Protein AF-A0A955SZJ5-F1 (afdb_monomer_lite)

pLDDT: mean 84.99, std 14.25, range [47.12, 98.56]

Foldse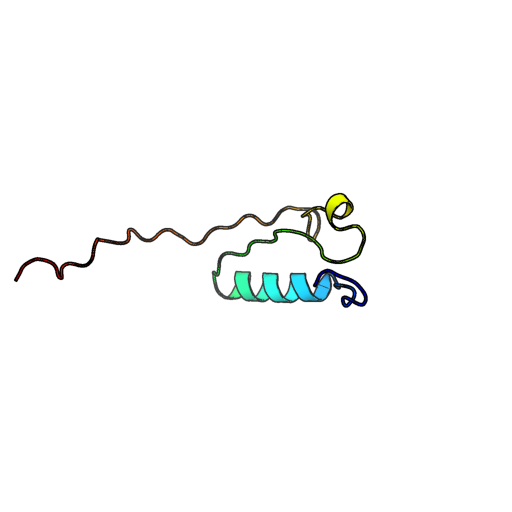ek 3Di:
DEDPPPDADDLVVLVVVVVVCVVVVHQDAFAWGYDDPTVVRGADRPRHGRHGDPPPDPPPPPPPPDD

Secondary structure (DSSP, 8-state):
--STTPPPPPHHHHHHHHHHHHHTT---B-----STTHHHHTT-BTTB--B-----------S-S--

Radius of gyration: 17.56 Å; chains: 1; bounding box: 34×49×35 Å

Structure (mmCIF, N/CA/C/O backbone):
data_AF-A0A955SZJ5-F1
#
_entry.id   AF-A0A955SZJ5-F1
#
loop_
_atom_site.group_PDB
_atom_site.id
_atom_site.type_symbol
_atom_site.label_atom_id
_atom_site.label_alt_id
_atom_site.label_comp_id
_atom_site.label_asym_id
_atom_site.label_entity_id
_atom_site.label_seq_id
_atom_site.pdbx_PDB_ins_code
_atom_site.Cartn_x
_atom_site.Cartn_y
_atom_site.Cartn_z
_atom_site.occupancy
_atom_site.B_iso_or_equiv
_atom_site.auth_seq_id
_atom_site.auth_comp_id
_atom_site.auth_asym_id
_atom_site.auth_atom_id
_atom_site.pdbx_PDB_model_num
ATOM 1 N N . GLU A 1 1 ? 10.507 1.509 -5.204 1.00 73.50 1 GLU A N 1
ATOM 2 C CA . GLU A 1 1 ? 11.499 2.379 -5.883 1.00 73.50 1 GLU A CA 1
ATOM 3 C C . GLU A 1 1 ? 11.335 2.316 -7.402 1.00 73.50 1 GLU A C 1
ATOM 5 O O . GLU A 1 1 ? 10.784 1.344 -7.921 1.00 73.50 1 GLU A O 1
ATOM 10 N N . SER A 1 2 ? 11.792 3.343 -8.122 1.00 71.88 2 SER A N 1
ATOM 11 C CA . SER A 1 2 ? 11.800 3.365 -9.591 1.00 71.88 2 SER A CA 1
ATOM 12 C C . SER A 1 2 ? 13.112 3.928 -10.125 1.00 71.88 2 SER A C 1
ATOM 14 O O . SER A 1 2 ? 13.653 4.842 -9.517 1.00 71.88 2 SER A O 1
ATOM 16 N N . GLY A 1 3 ? 13.573 3.432 -11.275 1.00 80.06 3 GLY A N 1
ATOM 17 C CA . GLY A 1 3 ? 14.807 3.881 -11.928 1.00 80.06 3 GLY A CA 1
ATOM 18 C C . GLY A 1 3 ? 15.812 2.744 -12.152 1.00 80.06 3 GLY A C 1
ATOM 19 O O . GLY A 1 3 ? 15.547 1.602 -11.758 1.00 80.06 3 GLY A O 1
ATOM 20 N N . PRO A 1 4 ? 16.949 3.024 -12.814 1.00 82.12 4 PRO A N 1
ATOM 21 C CA . PRO A 1 4 ? 18.038 2.062 -12.961 1.00 82.12 4 PRO A CA 1
ATOM 22 C C . PRO A 1 4 ? 18.507 1.564 -11.591 1.00 82.12 4 PRO A C 1
ATOM 24 O O . PRO A 1 4 ? 18.679 2.361 -10.676 1.00 82.12 4 PRO A O 1
ATOM 27 N N . LYS A 1 5 ? 18.718 0.248 -11.458 1.00 83.88 5 LYS A N 1
ATOM 28 C CA . LYS A 1 5 ? 19.161 -0.412 -10.212 1.00 83.88 5 LYS A CA 1
ATOM 29 C C . LYS A 1 5 ? 18.193 -0.295 -9.019 1.00 83.88 5 LYS A C 1
ATOM 31 O O . LYS A 1 5 ? 18.589 -0.617 -7.904 1.00 83.88 5 LYS A O 1
ATOM 36 N N . ALA A 1 6 ? 16.941 0.125 -9.231 1.00 86.44 6 ALA A N 1
ATOM 37 C CA . ALA A 1 6 ? 15.924 0.092 -8.179 1.00 86.44 6 ALA A CA 1
ATOM 38 C C . ALA A 1 6 ? 15.759 -1.335 -7.638 1.00 86.44 6 ALA A C 1
ATOM 40 O O . ALA A 1 6 ? 15.721 -2.293 -8.419 1.00 86.44 6 ALA A O 1
ATOM 41 N N . ARG A 1 7 ? 15.631 -1.472 -6.315 1.00 88.50 7 ARG A N 1
ATOM 42 C CA . ARG A 1 7 ? 15.467 -2.789 -5.697 1.00 88.50 7 ARG A CA 1
ATOM 43 C C . ARG A 1 7 ? 14.163 -3.443 -6.173 1.00 88.50 7 ARG A C 1
ATOM 45 O O . ARG A 1 7 ? 13.142 -2.747 -6.271 1.00 88.50 7 ARG A O 1
ATOM 52 N N . PRO A 1 8 ? 14.164 -4.758 -6.468 1.00 86.44 8 PRO A N 1
ATOM 53 C CA . PRO A 1 8 ? 12.929 -5.493 -6.699 1.00 86.44 8 PRO A CA 1
ATOM 54 C C . PRO A 1 8 ? 12.025 -5.357 -5.477 1.00 86.44 8 PRO A C 1
ATOM 56 O O . PRO A 1 8 ? 12.462 -5.574 -4.349 1.00 86.44 8 PRO A O 1
ATOM 59 N N . VAL A 1 9 ? 10.776 -4.966 -5.703 1.00 88.19 9 VAL A N 1
ATOM 60 C CA . VAL A 1 9 ? 9.771 -4.926 -4.643 1.00 88.19 9 VAL A CA 1
ATOM 61 C C . VAL A 1 9 ? 9.221 -6.334 -4.435 1.00 88.19 9 VAL A C 1
ATOM 63 O O . VAL A 1 9 ? 8.912 -7.018 -5.411 1.00 88.19 9 VAL A O 1
ATOM 66 N N . GLN A 1 10 ? 9.115 -6.764 -3.180 1.00 90.62 10 GLN A N 1
ATOM 67 C CA . GLN A 1 10 ? 8.481 -8.028 -2.812 1.00 90.62 10 GLN A CA 1
ATOM 68 C C . GLN A 1 10 ? 7.064 -7.760 -2.304 1.00 90.62 10 GLN A C 1
ATOM 70 O O . GLN A 1 10 ? 6.825 -6.747 -1.648 1.00 90.62 10 GLN A O 1
ATOM 75 N N . ALA A 1 11 ? 6.126 -8.652 -2.628 1.00 93.00 11 ALA A N 1
ATOM 76 C CA . ALA A 1 11 ? 4.734 -8.506 -2.210 1.00 93.00 11 ALA A CA 1
ATOM 77 C C . ALA A 1 11 ? 4.584 -8.570 -0.686 1.00 93.00 11 ALA A C 1
ATOM 79 O O . ALA A 1 11 ? 3.909 -7.714 -0.123 1.00 93.00 11 ALA A O 1
ATOM 80 N N . SER A 1 12 ? 5.305 -9.491 -0.039 1.00 96.25 12 SER A N 1
ATOM 81 C CA . SER A 1 12 ? 5.301 -9.678 1.416 1.00 96.25 12 SER A CA 1
ATOM 82 C C . SER A 1 12 ? 5.596 -8.391 2.181 1.00 96.25 12 SER A C 1
ATOM 84 O O . SER A 1 12 ? 4.928 -8.098 3.159 1.00 96.25 12 SER A O 1
ATOM 86 N N . TRP A 1 13 ? 6.524 -7.560 1.698 1.00 94.75 13 TRP A N 1
ATOM 87 C CA . TRP A 1 13 ? 6.844 -6.284 2.348 1.00 94.75 13 TRP A CA 1
ATOM 88 C C . TRP A 1 13 ? 5.664 -5.311 2.354 1.00 94.75 13 TRP A C 1
ATOM 90 O O . TRP A 1 13 ? 5.492 -4.544 3.292 1.00 94.75 13 TRP A O 1
ATOM 100 N N . ILE A 1 14 ? 4.867 -5.301 1.284 1.00 96.12 14 ILE A N 1
ATOM 101 C CA . ILE A 1 14 ? 3.695 -4.427 1.183 1.00 96.12 14 ILE A CA 1
ATOM 102 C C . ILE A 1 14 ? 2.539 -5.019 1.995 1.00 96.12 14 ILE A C 1
ATOM 104 O O . ILE A 1 14 ? 1.791 -4.267 2.613 1.00 96.12 14 ILE A O 1
ATOM 108 N N . GLU A 1 15 ? 2.402 -6.346 2.003 1.00 97.69 15 GLU A N 1
ATOM 109 C CA . GLU A 1 15 ? 1.404 -7.060 2.806 1.00 97.69 15 GLU A CA 1
ATOM 110 C C . GLU A 1 15 ? 1.647 -6.862 4.307 1.00 97.69 15 GLU A C 1
ATOM 112 O O . GLU A 1 15 ? 0.708 -6.517 5.010 1.00 97.69 15 GLU A O 1
ATOM 117 N N . GLU A 1 16 ? 2.894 -6.929 4.781 1.00 98.25 16 GLU A N 1
ATOM 118 C CA . GLU A 1 16 ? 3.234 -6.623 6.179 1.00 98.25 16 GLU A CA 1
ATOM 119 C C . GLU A 1 16 ? 2.882 -5.179 6.567 1.00 98.25 16 GLU A C 1
ATOM 121 O O . GLU A 1 16 ? 2.352 -4.943 7.650 1.00 98.25 16 GLU A O 1
ATOM 126 N N . ILE A 1 17 ? 3.142 -4.199 5.691 1.00 97.38 17 ILE A N 1
ATOM 127 C CA . ILE A 1 17 ? 2.765 -2.796 5.944 1.00 97.38 17 ILE A CA 1
ATOM 128 C C . ILE A 1 17 ? 1.243 -2.650 5.989 1.00 97.38 17 ILE A C 1
ATOM 130 O O . ILE A 1 17 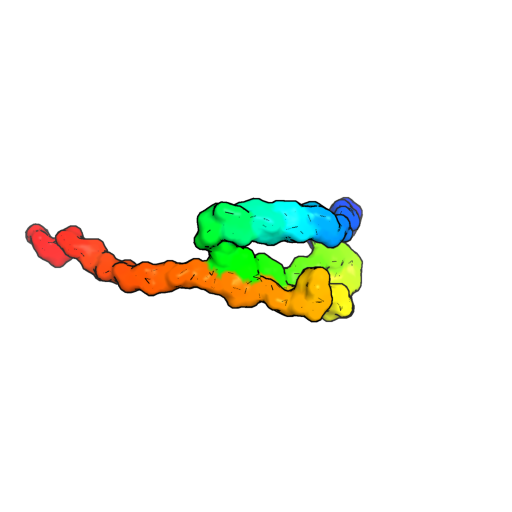? 0.715 -1.957 6.856 1.00 97.38 17 ILE A O 1
ATOM 134 N N . ARG A 1 18 ? 0.532 -3.294 5.057 1.00 98.00 18 ARG A N 1
ATOM 135 C CA . ARG A 1 18 ? -0.932 -3.312 5.041 1.00 98.00 18 ARG A CA 1
ATOM 136 C C . ARG A 1 18 ? -1.474 -3.878 6.349 1.00 98.00 18 ARG A C 1
ATOM 138 O O . ARG A 1 18 ? -2.370 -3.276 6.928 1.00 98.00 18 ARG A O 1
ATOM 145 N N . ASP A 1 19 ? -0.943 -5.010 6.794 1.00 98.25 19 ASP A N 1
ATOM 146 C CA . ASP A 1 19 ? -1.421 -5.691 7.994 1.00 98.25 19 ASP A CA 1
ATOM 147 C C . ASP A 1 19 ? -1.206 -4.812 9.234 1.00 98.25 19 ASP A C 1
ATOM 149 O O . ASP A 1 19 ? -2.137 -4.627 10.012 1.00 98.25 19 ASP A O 1
ATOM 153 N N . GLN A 1 20 ? -0.060 -4.127 9.334 1.00 98.56 20 GLN A N 1
ATOM 154 C CA . GLN A 1 20 ? 0.181 -3.127 10.384 1.00 98.56 20 GLN A CA 1
ATOM 155 C C . GLN A 1 20 ? -0.801 -1.946 10.334 1.00 98.56 2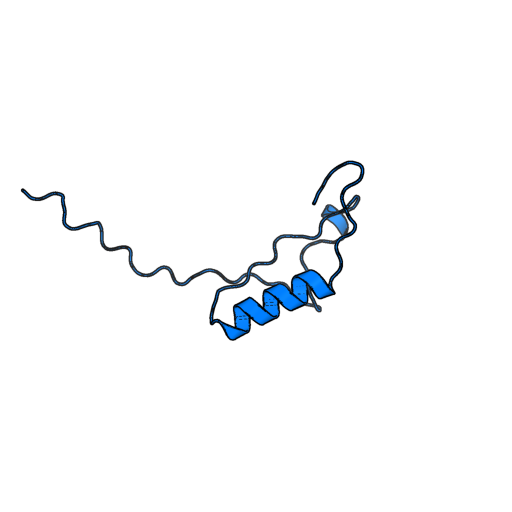0 GLN A C 1
ATOM 157 O O . GLN A 1 20 ? -1.232 -1.465 11.379 1.00 98.56 20 GLN A O 1
ATOM 162 N N . CYS A 1 21 ? -1.166 -1.459 9.142 1.00 97.81 21 CYS A N 1
ATOM 163 C CA . CYS A 1 21 ? -2.172 -0.404 9.007 1.00 97.81 21 CYS A CA 1
ATOM 164 C C . CYS A 1 21 ? -3.553 -0.877 9.481 1.00 97.81 21 CYS A C 1
ATOM 166 O O . CYS A 1 21 ? -4.204 -0.170 10.248 1.00 97.81 21 CYS A O 1
ATOM 168 N N . ILE A 1 22 ? -3.968 -2.081 9.073 1.00 96.25 22 ILE A N 1
ATOM 169 C CA . ILE A 1 22 ? -5.248 -2.680 9.471 1.00 96.25 22 ILE A CA 1
ATOM 170 C C . ILE A 1 22 ? -5.305 -2.871 10.991 1.00 96.25 22 ILE A C 1
ATOM 172 O O . ILE A 1 22 ? -6.300 -2.503 11.612 1.00 96.25 22 ILE A O 1
ATOM 176 N N . GLU A 1 23 ? -4.239 -3.397 11.600 1.00 98.19 23 GLU A N 1
ATOM 177 C CA . GLU A 1 23 ? -4.148 -3.593 13.053 1.00 98.19 23 GLU A CA 1
ATOM 178 C C . GLU A 1 23 ? -4.271 -2.284 13.849 1.00 98.19 23 GLU A C 1
ATOM 180 O O . GLU A 1 23 ? -4.733 -2.299 14.989 1.00 98.19 23 GLU A O 1
ATOM 185 N N . GLN A 1 24 ? -3.884 -1.152 13.256 1.00 97.62 24 GLN A N 1
ATOM 186 C CA . GLN A 1 24 ? -3.882 0.164 13.903 1.00 97.62 24 GLN A CA 1
ATOM 187 C C . GLN A 1 24 ? -5.082 1.050 13.524 1.00 97.62 24 GLN A C 1
ATOM 189 O O . GLN A 1 24 ? -5.099 2.219 13.904 1.00 97.62 24 GLN A O 1
ATOM 194 N N . ASP A 1 25 ? -6.068 0.532 12.782 1.00 95.12 25 ASP A N 1
ATOM 195 C CA . ASP A 1 25 ? -7.181 1.320 12.210 1.00 95.12 25 ASP A CA 1
ATOM 196 C C . ASP A 1 25 ? -6.697 2.520 11.362 1.00 95.12 25 ASP A C 1
ATOM 198 O O . ASP A 1 25 ? -7.285 3.604 11.352 1.00 95.12 25 ASP A O 1
ATOM 202 N N . VAL A 1 26 ? -5.585 2.343 10.640 1.00 96.12 26 VAL A N 1
ATOM 203 C CA . VAL A 1 26 ? -5.012 3.346 9.734 1.00 96.12 26 VAL A CA 1
ATOM 204 C C . VAL A 1 26 ? -5.399 3.016 8.296 1.00 96.12 26 VAL A C 1
ATOM 206 O O . VAL A 1 26 ? -5.164 1.910 7.819 1.00 96.12 26 VAL A O 1
ATOM 209 N N . ALA A 1 27 ? -5.926 4.008 7.573 1.00 96.88 27 ALA A N 1
ATOM 210 C CA . ALA A 1 27 ? -6.285 3.857 6.165 1.00 96.88 27 ALA A CA 1
ATOM 211 C C . ALA A 1 27 ? -5.073 3.449 5.306 1.00 96.88 27 ALA A C 1
ATOM 213 O O . ALA A 1 27 ? -4.056 4.150 5.274 1.00 96.88 27 ALA A O 1
ATOM 214 N N . PHE A 1 28 ? -5.206 2.352 4.560 1.00 97.62 28 PHE A N 1
ATOM 215 C CA . PHE A 1 28 ? -4.168 1.836 3.671 1.00 97.62 28 PHE A CA 1
ATOM 216 C C . PHE A 1 28 ? -4.472 2.089 2.183 1.00 97.62 28 PHE A C 1
ATOM 218 O O . PHE A 1 28 ? -5.482 1.650 1.625 1.00 97.62 28 PHE A O 1
ATOM 225 N N . PHE A 1 29 ? -3.533 2.740 1.492 1.00 97.50 29 PHE A N 1
ATOM 226 C CA . PHE A 1 29 ? -3.624 3.023 0.059 1.00 97.50 29 PHE A CA 1
ATOM 227 C C . PHE A 1 29 ? -2.454 2.407 -0.712 1.00 97.50 29 PHE A C 1
ATOM 229 O O . PHE A 1 29 ? -1.293 2.770 -0.505 1.00 97.50 29 PHE A O 1
ATOM 236 N N . PHE A 1 30 ? -2.754 1.543 -1.687 1.00 96.31 30 PHE A N 1
ATOM 237 C CA . PHE A 1 30 ? -1.750 0.987 -2.592 1.00 96.31 30 PHE A CA 1
ATOM 238 C C . PHE A 1 30 ? -1.882 1.580 -3.996 1.00 96.31 30 PHE A C 1
ATOM 240 O O . PHE A 1 30 ? -2.784 1.259 -4.779 1.00 96.31 30 PHE A O 1
ATOM 247 N N . LYS A 1 31 ? -0.934 2.465 -4.325 1.00 91.12 31 LYS A N 1
ATOM 248 C CA . LYS A 1 31 ? -0.925 3.192 -5.597 1.00 91.12 31 LYS A CA 1
ATOM 249 C C . LYS A 1 31 ? -0.527 2.309 -6.773 1.00 91.12 31 LYS A C 1
ATOM 251 O O . LYS A 1 31 ? -1.233 2.276 -7.776 1.00 91.12 31 LYS A O 1
ATOM 256 N N . GLN A 1 32 ? 0.653 1.690 -6.690 1.00 91.12 32 GLN A N 1
ATOM 257 C CA . GLN A 1 32 ? 1.243 0.928 -7.791 1.00 91.12 32 GLN A CA 1
ATOM 258 C C . GLN A 1 32 ? 2.490 0.144 -7.372 1.00 91.12 32 GLN A C 1
ATOM 260 O O . GLN A 1 32 ? 3.194 0.511 -6.428 1.00 91.12 32 GLN A O 1
ATOM 265 N N . TRP A 1 33 ? 2.835 -0.848 -8.190 1.00 90.88 33 TRP A N 1
ATOM 266 C CA . TRP A 1 33 ? 4.108 -1.560 -8.123 1.00 90.88 33 TRP A CA 1
ATOM 267 C C . TRP A 1 33 ? 5.295 -0.740 -8.661 1.00 90.88 33 TRP A C 1
ATOM 269 O O . TRP A 1 33 ? 5.175 0.072 -9.584 1.00 90.88 33 TRP A O 1
ATOM 279 N N . GLY A 1 34 ? 6.476 -0.989 -8.088 1.00 86.12 34 GLY A N 1
ATOM 280 C CA . GLY A 1 34 ? 7.757 -0.476 -8.583 1.00 86.12 34 GLY A CA 1
ATOM 281 C C . GLY A 1 34 ? 8.315 -1.265 -9.777 1.00 86.12 34 GLY A C 1
ATOM 282 O O . GLY A 1 34 ? 7.630 -2.065 -10.410 1.00 86.12 34 GLY A O 1
ATOM 283 N N . GLY A 1 35 ? 9.598 -1.057 -10.080 1.00 81.38 35 GLY A N 1
ATOM 284 C CA . GLY A 1 35 ? 10.316 -1.827 -11.103 1.00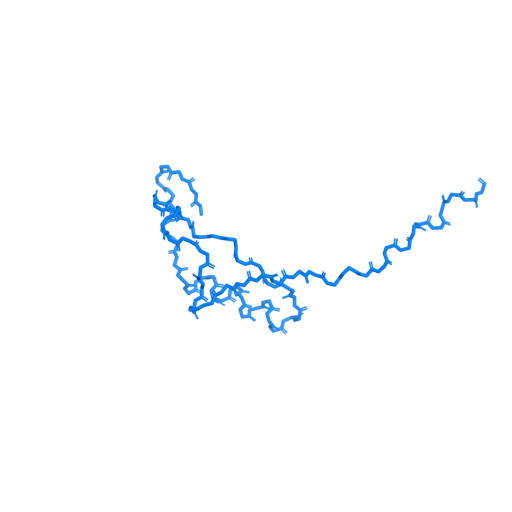 81.38 35 GLY A CA 1
ATOM 285 C C . GLY A 1 35 ? 10.141 -1.335 -12.549 1.00 81.38 35 GLY A C 1
ATOM 286 O O . GLY A 1 35 ? 9.563 -0.280 -12.823 1.00 81.38 35 GLY A O 1
ATOM 287 N N . LYS A 1 36 ? 10.711 -2.098 -13.495 1.00 71.75 36 LYS A N 1
ATOM 288 C CA . LYS A 1 36 ? 10.890 -1.688 -14.904 1.00 71.75 36 LYS A CA 1
ATOM 289 C C . LYS A 1 36 ? 9.567 -1.562 -15.673 1.00 71.75 36 LYS A C 1
ATOM 291 O O . LYS A 1 36 ? 9.410 -0.635 -16.459 1.00 71.75 36 LYS A O 1
ATOM 296 N N . ASN A 1 37 ? 8.596 -2.435 -15.389 1.00 73.88 37 ASN A N 1
ATOM 297 C CA . ASN A 1 37 ? 7.303 -2.507 -16.085 1.00 73.88 37 ASN A CA 1
ATOM 298 C C . ASN A 1 37 ? 6.120 -2.051 -15.209 1.00 73.88 37 ASN A C 1
ATOM 300 O O . ASN A 1 37 ? 5.040 -2.638 -15.249 1.00 73.88 37 ASN A O 1
ATOM 304 N N . LYS A 1 38 ? 6.310 -0.979 -14.433 1.00 69.00 38 LYS A N 1
ATOM 305 C CA . LYS A 1 38 ? 5.321 -0.422 -13.489 1.00 69.00 38 LYS A CA 1
ATOM 306 C C . LYS A 1 38 ? 3.911 -0.202 -14.066 1.00 69.00 38 LYS A C 1
ATOM 308 O O . LYS A 1 38 ? 2.930 -0.505 -13.401 1.00 69.00 38 LYS A O 1
ATOM 313 N N . LYS A 1 39 ? 3.792 0.226 -15.333 1.00 71.62 39 LYS A N 1
ATOM 314 C CA . LYS A 1 39 ? 2.484 0.398 -16.003 1.00 71.62 39 LYS A CA 1
ATOM 315 C C . LYS A 1 39 ? 1.716 -0.920 -16.184 1.00 71.62 39 LYS A C 1
ATOM 317 O O . LYS A 1 39 ? 0.495 -0.904 -16.158 1.00 71.62 39 LYS A O 1
ATOM 322 N N . LYS A 1 40 ? 2.421 -2.042 -16.375 1.00 75.69 40 LYS A N 1
ATOM 323 C CA . LYS A 1 40 ? 1.820 -3.369 -16.592 1.00 75.69 40 LYS A CA 1
ATOM 324 C C . LYS A 1 40 ? 1.489 -4.073 -15.277 1.00 75.69 40 LYS A C 1
ATOM 326 O O . LYS A 1 40 ? 0.506 -4.796 -15.212 1.00 75.69 40 LYS A O 1
ATOM 331 N N . ALA A 1 41 ? 2.310 -3.866 -14.249 1.00 80.88 41 ALA A N 1
ATOM 332 C CA . ALA A 1 41 ? 2.094 -4.464 -12.934 1.00 80.88 41 ALA A CA 1
ATOM 333 C C . ALA A 1 41 ? 0.849 -3.890 -12.229 1.00 80.88 41 ALA A C 1
ATOM 335 O O . ALA A 1 41 ? 0.209 -4.579 -11.440 1.00 80.88 41 ALA A O 1
ATOM 336 N N . GLY A 1 42 ? 0.470 -2.650 -12.553 1.00 90.50 42 GLY A N 1
ATOM 337 C CA . GLY A 1 42 ? -0.779 -2.055 -12.091 1.00 90.50 42 GLY A CA 1
ATOM 338 C C . GLY A 1 42 ? -0.780 -1.802 -10.584 1.00 90.50 42 GLY A C 1
ATOM 339 O O . GLY A 1 42 ? 0.242 -1.426 -10.004 1.00 90.50 42 GLY A O 1
ATOM 340 N N . ARG A 1 43 ? -1.951 -1.983 -9.969 1.00 94.69 43 ARG A N 1
ATOM 341 C CA . ARG A 1 43 ? -2.232 -1.581 -8.584 1.00 94.69 43 ARG A CA 1
ATOM 342 C C . ARG A 1 43 ? -2.920 -2.648 -7.727 1.00 94.69 43 ARG A C 1
ATOM 344 O O . ARG A 1 43 ? -3.469 -2.330 -6.678 1.00 94.69 43 ARG A O 1
ATOM 351 N N . MET A 1 44 ? -2.945 -3.893 -8.198 1.00 95.00 44 MET A N 1
ATOM 352 C CA . MET A 1 44 ? -3.529 -4.999 -7.439 1.00 95.00 44 MET A CA 1
ATOM 353 C C . MET A 1 44 ? -2.521 -5.527 -6.422 1.00 95.00 44 MET A C 1
ATOM 355 O O . MET A 1 44 ? -1.377 -5.799 -6.785 1.00 95.00 44 MET A O 1
ATOM 359 N N . LEU A 1 45 ? -2.964 -5.709 -5.183 1.00 95.38 45 LEU A N 1
ATOM 360 C CA . LEU A 1 45 ? -2.237 -6.366 -4.103 1.00 95.38 45 LEU A CA 1
ATOM 361 C C . LEU A 1 45 ? -3.158 -7.433 -3.503 1.00 95.38 45 LEU A C 1
ATOM 363 O O . LEU A 1 45 ? -4.298 -7.134 -3.142 1.00 95.38 45 LEU A O 1
ATOM 367 N N . SER A 1 46 ? -2.677 -8.677 -3.458 1.00 93.88 46 SER A N 1
ATOM 368 C CA . SER A 1 46 ? -3.440 -9.848 -2.993 1.00 93.88 46 SER A CA 1
ATOM 369 C C . SER A 1 46 ? -4.814 -9.988 -3.683 1.00 93.88 46 SER A C 1
ATOM 371 O O . SER A 1 46 ? -5.827 -10.267 -3.051 1.00 93.88 46 SER A O 1
ATOM 373 N N . GLY A 1 47 ? -4.866 -9.743 -4.999 1.00 94.31 47 GLY A N 1
ATOM 374 C CA . GLY A 1 47 ? -6.074 -9.928 -5.816 1.00 94.31 47 GLY A CA 1
ATOM 375 C C . GLY A 1 47 ? -7.099 -8.786 -5.786 1.00 94.31 47 GLY A C 1
ATOM 376 O O . GLY A 1 47 ? -8.125 -8.897 -6.449 1.00 94.31 47 GLY A O 1
ATOM 377 N N . ARG A 1 48 ? -6.836 -7.676 -5.081 1.00 95.62 48 ARG A N 1
ATOM 378 C CA . ARG A 1 48 ? -7.731 -6.502 -5.044 1.00 95.62 48 ARG A CA 1
ATOM 379 C C . ARG A 1 48 ? -6.978 -5.177 -5.103 1.00 95.62 48 ARG A C 1
ATOM 381 O O . ARG A 1 48 ? -5.756 -5.141 -4.963 1.00 95.62 48 ARG A O 1
ATOM 388 N N . THR A 1 49 ? -7.702 -4.078 -5.299 1.00 97.00 49 THR A N 1
ATOM 389 C CA . THR A 1 49 ? -7.158 -2.732 -5.079 1.00 97.00 49 THR A CA 1
ATOM 390 C C . THR A 1 49 ? -7.380 -2.297 -3.630 1.00 97.00 49 THR A C 1
ATOM 392 O O . THR A 1 49 ? -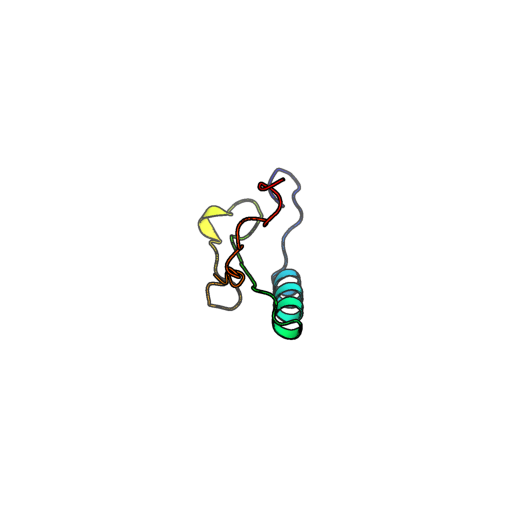8.322 -2.743 -2.961 1.00 97.00 49 THR A O 1
ATOM 395 N N . TRP A 1 50 ? -6.466 -1.456 -3.150 1.00 97.38 50 TRP A N 1
ATOM 396 C CA . TRP A 1 50 ? -6.494 -0.853 -1.820 1.00 97.38 50 TRP A CA 1
ATOM 397 C C . TRP A 1 50 ? -6.506 0.665 -2.000 1.00 97.38 50 TRP A C 1
ATOM 399 O O . TRP A 1 50 ? -5.542 1.240 -2.514 1.00 97.38 50 TRP A O 1
ATOM 409 N N . ASP A 1 51 ? -7.638 1.275 -1.661 1.00 97.00 51 ASP A N 1
ATOM 410 C CA . ASP A 1 51 ? -8.044 2.633 -2.046 1.00 97.00 51 ASP A CA 1
ATOM 411 C C . ASP A 1 51 ? -8.523 3.462 -0.842 1.00 97.00 51 ASP A C 1
ATOM 413 O O . ASP A 1 51 ? -9.268 4.428 -0.998 1.00 97.00 51 ASP A O 1
ATOM 417 N N . GLU A 1 52 ? -8.149 3.059 0.371 1.00 96.69 52 GLU A N 1
ATOM 418 C CA . GLU A 1 52 ? -8.667 3.680 1.585 1.00 96.69 52 GLU A CA 1
ATOM 419 C C . GLU A 1 52 ? -8.147 5.111 1.732 1.00 96.69 52 GLU A C 1
ATOM 421 O O . GLU A 1 52 ? -7.020 5.440 1.354 1.00 96.69 52 GLU A O 1
ATOM 426 N N . MET A 1 53 ? -8.990 5.965 2.305 1.00 94.69 53 MET A N 1
ATOM 427 C CA . MET A 1 53 ? -8.680 7.358 2.601 1.00 94.69 53 MET A CA 1
ATOM 428 C C . MET A 1 53 ? -8.918 7.598 4.092 1.00 94.69 53 MET A C 1
ATOM 430 O O . MET A 1 53 ? -9.863 7.029 4.647 1.00 94.69 53 MET A O 1
ATOM 434 N N . PRO A 1 54 ? -8.100 8.435 4.754 1.00 91.06 54 PRO A N 1
ATOM 435 C CA . PRO A 1 54 ? -8.355 8.795 6.139 1.00 91.06 54 PRO A CA 1
ATOM 436 C C . PRO A 1 54 ? -9.718 9.479 6.251 1.00 91.06 54 PRO A C 1
ATOM 438 O O . PRO A 1 54 ? -10.149 10.190 5.337 1.00 91.06 54 PRO A O 1
ATOM 441 N N . ARG A 1 55 ? -10.390 9.292 7.391 1.00 85.69 55 ARG A N 1
ATOM 442 C CA . ARG A 1 55 ? -11.609 10.043 7.693 1.00 85.69 55 ARG A CA 1
ATOM 443 C C . ARG A 1 55 ? -11.257 11.528 7.668 1.00 85.69 55 ARG A C 1
ATOM 445 O O . ARG A 1 55 ? -10.369 11.975 8.388 1.00 85.69 55 ARG A O 1
ATOM 452 N N . THR A 1 56 ? -11.932 12.294 6.819 1.00 79.06 56 THR A N 1
ATOM 453 C CA . THR A 1 56 ? -11.853 13.751 6.867 1.00 79.06 56 THR A CA 1
ATOM 454 C C . THR A 1 56 ? -12.629 14.194 8.098 1.00 79.06 56 THR A C 1
ATOM 456 O O . THR A 1 56 ? -13.829 14.449 8.023 1.00 79.06 56 THR A O 1
ATOM 459 N N . GLU A 1 57 ? -11.976 14.209 9.257 1.00 68.38 57 GLU A N 1
ATOM 460 C CA . GLU A 1 57 ? -12.515 14.909 10.416 1.00 68.38 57 GLU A CA 1
ATOM 461 C C . GLU A 1 57 ? -12.730 16.360 9.991 1.00 68.38 57 GLU A C 1
ATOM 463 O O . GLU A 1 57 ? -11.843 16.967 9.382 1.00 68.38 57 GLU A O 1
ATOM 468 N N . ASN A 1 58 ? -13.939 16.873 10.217 1.00 60.47 58 ASN A N 1
ATOM 469 C CA . ASN A 1 58 ? -14.324 18.228 9.856 1.00 60.47 58 ASN A CA 1
ATOM 470 C C . ASN A 1 58 ? -13.279 19.173 10.456 1.00 60.47 58 ASN A C 1
ATOM 472 O O . ASN A 1 58 ? -13.221 19.356 11.672 1.00 60.47 58 ASN A O 1
ATOM 476 N N . ARG A 1 59 ? -12.378 19.696 9.621 1.00 60.88 59 ARG A N 1
ATOM 477 C CA . ARG A 1 59 ? -11.308 20.581 10.068 1.00 60.88 59 ARG A CA 1
ATOM 478 C C . ARG A 1 59 ? -11.976 21.924 10.337 1.00 60.88 59 ARG A C 1
ATOM 480 O O . ARG A 1 59 ? -11.984 22.785 9.462 1.00 60.88 59 ARG A O 1
ATOM 487 N N . GLU A 1 60 ? -12.617 22.056 11.499 1.00 60.03 60 GLU A N 1
ATOM 488 C CA . GLU A 1 60 ? -13.203 23.318 11.946 1.00 60.03 60 GLU A CA 1
ATOM 489 C C . GLU A 1 60 ? -12.127 24.397 11.767 1.00 60.03 60 GLU A C 1
ATOM 491 O O . GLU A 1 60 ? -11.006 24.223 12.268 1.00 60.03 60 GLU A O 1
ATOM 496 N N . PRO 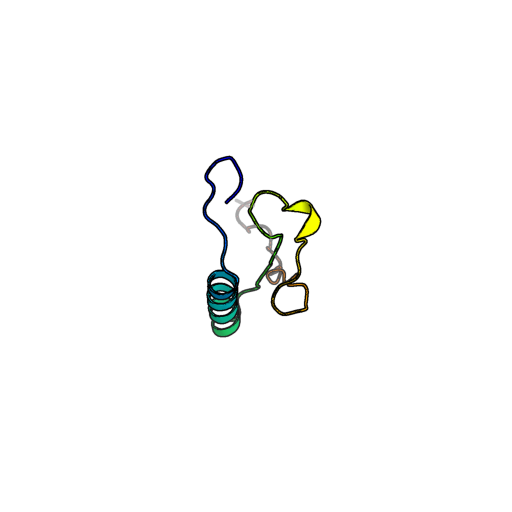A 1 61 ? -12.392 25.465 10.993 1.00 59.25 61 PRO A N 1
ATOM 497 C CA . PRO A 1 61 ? -11.403 26.503 10.778 1.00 59.25 61 PRO A CA 1
ATOM 498 C C . PRO A 1 61 ? -10.999 27.047 12.147 1.00 59.25 61 PRO A C 1
ATOM 500 O O . PRO A 1 61 ? -11.843 27.427 12.959 1.00 59.25 61 PRO A O 1
ATOM 503 N N . SER A 1 62 ? -9.696 27.011 12.423 1.00 63.59 62 SER A N 1
ATOM 504 C CA . SER A 1 62 ? -9.107 27.400 13.701 1.00 63.59 62 SER A CA 1
ATOM 505 C C . SER A 1 62 ? -9.708 28.716 14.193 1.00 63.59 62 SER A C 1
ATOM 507 O O . SER A 1 62 ? -9.587 29.745 13.528 1.00 63.59 62 SER A O 1
ATOM 509 N N . ARG A 1 63 ? -10.323 28.680 15.377 1.00 57.97 63 ARG A N 1
ATOM 510 C CA . ARG A 1 63 ? -10.990 29.794 16.070 1.00 57.97 63 ARG A CA 1
ATOM 511 C C . ARG A 1 63 ? -10.005 30.854 16.607 1.00 57.97 63 ARG A C 1
ATOM 513 O O . ARG A 1 63 ? -10.176 31.351 17.711 1.00 57.97 63 ARG A O 1
ATOM 520 N N . LEU A 1 64 ? -8.958 31.175 15.844 1.00 57.34 64 LEU A N 1
ATOM 521 C CA . LEU A 1 64 ? -7.883 32.119 16.187 1.00 57.34 64 LEU A CA 1
ATOM 522 C C . LEU A 1 64 ? -7.810 33.309 15.212 1.00 57.34 64 LEU A C 1
ATOM 524 O O . LEU A 1 64 ? -6.742 33.858 14.970 1.00 57.34 64 LEU A O 1
ATOM 528 N N . ALA A 1 65 ? -8.950 33.727 14.661 1.00 56.59 65 ALA A N 1
ATOM 529 C CA . ALA A 1 65 ? -9.057 34.953 13.864 1.00 56.59 65 ALA A CA 1
ATOM 530 C C . ALA A 1 65 ? -10.174 35.888 14.361 1.00 56.59 65 ALA A C 1
ATOM 532 O O . ALA A 1 65 ? -10.836 36.543 13.563 1.00 56.59 65 ALA A O 1
ATOM 533 N N . LEU A 1 66 ? -10.398 35.935 15.676 1.00 51.91 66 LEU A N 1
ATOM 534 C CA . LEU A 1 66 ? -11.130 37.021 16.330 1.00 51.91 66 LEU A CA 1
ATOM 535 C C . LEU A 1 66 ? -10.434 37.353 17.654 1.00 51.91 66 LEU A C 1
ATOM 537 O O . LEU A 1 66 ? -10.742 36.771 18.693 1.00 51.91 66 LEU A O 1
ATOM 541 N N . ALA A 1 67 ? -9.475 38.268 17.570 1.00 47.12 67 ALA A N 1
ATOM 542 C CA . ALA A 1 67 ? -9.070 39.174 18.636 1.00 47.12 67 ALA A CA 1
ATOM 543 C C . ALA A 1 67 ? -8.685 40.499 17.971 1.00 47.12 67 ALA A C 1
ATOM 545 O O . ALA A 1 67 ? -7.941 40.433 16.965 1.00 47.12 67 ALA A O 1
#

Sequence (67 aa):
ESGPKARPVQASWIEEIRDQCIEQDVAFFFKQWGGKNKKKAGRMLSGRTWDEMPRTENREPSRLALA